Protein AF-A0A2G2GZM4-F1 (afdb_monomer_lite)

Sequence (102 aa):
MENNSYGGVVEKQSTEISEVLKIAICATKDAAKNRGISKASVIENVISEIEEIVRDDMNRDMEPEGVSLEVQYFLSYLDASVLFGVISERKAEEIMNHYTES

Foldseek 3Di:
DDDDPPPPPVVVLVVVLVLLLVLLLVLLVVLCVVVVNDPPVLSVVLSVVSNVVSVVVSVPPPPPVPCDSVNSNVVSNLSSCCSVVVDPPVVSVVVVCVVVVD

pLDDT: mean 82.81, std 19.04, range [36.91, 98.31]

Structure (mmCIF, N/CA/C/O backbone):
data_AF-A0A2G2GZM4-F1
#
_entry.id   AF-A0A2G2GZM4-F1
#
loop_
_atom_site.group_PDB
_atom_site.id
_atom_site.type_symbol
_atom_site.label_atom_id
_atom_site.label_alt_id
_atom_site.label_comp_id
_atom_site.label_asym_id
_atom_site.label_entity_id
_atom_site.label_seq_id
_atom_site.pdbx_PDB_ins_code
_atom_site.Cartn_x
_atom_site.Cartn_y
_atom_site.Cartn_z
_atom_site.occupancy
_atom_site.B_iso_or_equiv
_atom_site.auth_seq_id
_atom_site.auth_comp_id
_atom_site.auth_asym_id
_atom_site.auth_atom_id
_atom_site.pdbx_PDB_model_num
ATOM 1 N N . MET A 1 1 ? 49.831 -13.160 -4.279 1.00 36.91 1 MET A N 1
ATOM 2 C CA . MET A 1 1 ? 48.953 -12.537 -3.270 1.00 36.91 1 MET A CA 1
ATOM 3 C C . MET A 1 1 ? 47.666 -12.198 -3.986 1.00 36.91 1 MET A C 1
ATOM 5 O O . MET A 1 1 ? 47.645 -11.250 -4.757 1.00 36.91 1 MET A O 1
ATOM 9 N N . GLU A 1 2 ? 46.663 -13.052 -3.837 1.00 38.81 2 GLU A N 1
ATOM 10 C CA . GLU A 1 2 ? 45.323 -12.827 -4.376 1.00 38.81 2 GLU A CA 1
ATOM 11 C C . GLU A 1 2 ? 44.559 -11.988 -3.348 1.00 38.81 2 GLU A C 1
ATOM 13 O O . GLU A 1 2 ? 44.342 -12.429 -2.221 1.00 38.81 2 GLU A O 1
ATOM 18 N N . ASN A 1 3 ? 44.235 -10.743 -3.701 1.00 39.66 3 ASN A N 1
ATOM 19 C CA . ASN A 1 3 ? 43.395 -9.885 -2.871 1.00 39.66 3 ASN A CA 1
ATOM 20 C C . ASN A 1 3 ? 41.932 -10.140 -3.240 1.00 39.66 3 ASN A C 1
ATOM 22 O O . ASN A 1 3 ? 41.449 -9.685 -4.275 1.00 39.66 3 ASN A O 1
ATOM 26 N N . ASN A 1 4 ? 41.246 -10.872 -2.366 1.00 43.66 4 ASN A N 1
ATOM 27 C CA . ASN A 1 4 ? 39.806 -11.094 -2.406 1.00 43.66 4 ASN A CA 1
ATOM 28 C C . ASN A 1 4 ? 39.055 -9.782 -2.132 1.00 43.66 4 ASN A C 1
ATOM 30 O O . ASN A 1 4 ? 38.921 -9.356 -0.987 1.00 43.66 4 ASN A O 1
ATOM 34 N N . SER A 1 5 ? 38.535 -9.160 -3.189 1.00 47.34 5 SER A N 1
ATOM 35 C CA . SER A 1 5 ? 37.613 -8.022 -3.118 1.00 47.34 5 SER A CA 1
ATOM 36 C C . SER A 1 5 ? 36.160 -8.514 -3.133 1.00 47.34 5 SER A C 1
ATOM 38 O O . SER A 1 5 ? 35.467 -8.367 -4.133 1.00 47.34 5 SER A O 1
ATOM 40 N N . TYR A 1 6 ? 35.701 -9.108 -2.028 1.00 51.56 6 TYR A N 1
ATOM 41 C CA . TYR A 1 6 ? 34.290 -9.496 -1.831 1.00 51.56 6 TYR A CA 1
ATOM 42 C C . TYR A 1 6 ? 33.531 -8.576 -0.852 1.00 51.56 6 TYR A C 1
ATOM 44 O O . TYR A 1 6 ? 32.333 -8.740 -0.656 1.00 51.56 6 TYR A O 1
ATOM 52 N N . GLY A 1 7 ? 34.196 -7.578 -0.255 1.00 43.56 7 GLY A N 1
ATOM 53 C CA . GLY A 1 7 ? 33.590 -6.702 0.761 1.00 43.56 7 GLY A CA 1
ATOM 54 C C . GLY A 1 7 ? 32.626 -5.633 0.225 1.00 43.56 7 GLY A C 1
ATOM 55 O O . GLY A 1 7 ? 31.733 -5.2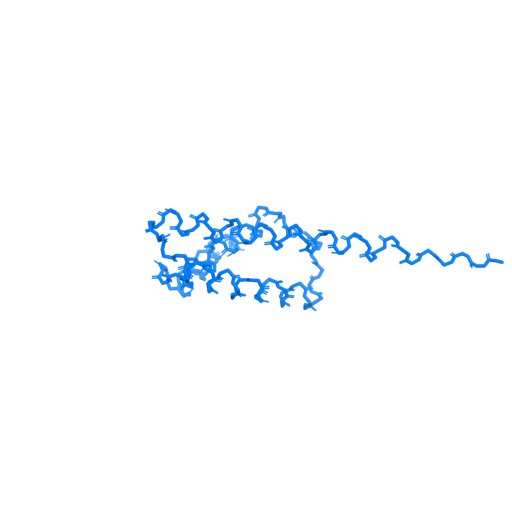11 0.945 1.00 43.56 7 GLY A O 1
ATOM 56 N N . GLY A 1 8 ? 32.761 -5.211 -1.038 1.00 43.19 8 GLY A N 1
ATOM 57 C CA . GLY A 1 8 ? 31.991 -4.076 -1.576 1.00 43.19 8 GLY A CA 1
ATOM 58 C C . GLY A 1 8 ? 30.568 -4.394 -2.054 1.00 43.19 8 GLY A C 1
ATOM 59 O O . GLY A 1 8 ? 29.762 -3.480 -2.198 1.00 43.19 8 GLY A O 1
ATOM 60 N N . VAL A 1 9 ? 30.250 -5.666 -2.317 1.00 50.16 9 VAL A N 1
ATOM 61 C CA . VAL A 1 9 ? 28.929 -6.080 -2.836 1.00 50.16 9 VAL A CA 1
ATOM 62 C C . VAL A 1 9 ? 27.920 -6.230 -1.694 1.00 50.16 9 VAL A C 1
ATOM 64 O O . VAL A 1 9 ? 26.791 -5.759 -1.793 1.00 50.16 9 VAL A O 1
ATOM 67 N N . VAL A 1 10 ? 28.361 -6.796 -0.568 1.00 50.19 10 VAL A N 1
ATOM 68 C CA . VAL A 1 10 ? 27.514 -7.066 0.604 1.00 50.19 10 VAL A CA 1
ATOM 69 C C . VAL A 1 10 ? 27.043 -5.768 1.281 1.00 50.19 10 VAL A C 1
ATOM 71 O O . VAL A 1 10 ? 25.890 -5.667 1.696 1.00 50.19 10 VAL A O 1
ATOM 74 N N . GLU A 1 11 ? 27.903 -4.745 1.357 1.00 49.03 11 GLU A N 1
ATOM 75 C CA . GLU A 1 11 ? 27.563 -3.456 1.984 1.00 49.03 11 GLU A CA 1
ATOM 76 C C . GLU A 1 11 ? 26.557 -2.632 1.165 1.00 49.03 11 GLU A C 1
ATOM 78 O O . GLU A 1 11 ? 25.666 -1.999 1.739 1.00 49.03 11 GLU A O 1
ATOM 83 N N . LYS A 1 12 ? 26.653 -2.663 -0.172 1.00 54.03 12 LYS A N 1
ATOM 84 C CA . LYS A 1 12 ? 25.696 -1.980 -1.057 1.00 54.03 12 LYS A CA 1
ATOM 85 C C . LYS A 1 12 ? 24.314 -2.614 -0.983 1.00 54.03 12 LYS A C 1
ATOM 87 O O . LYS A 1 12 ? 23.348 -1.913 -0.699 1.00 54.03 12 LYS A O 1
ATOM 92 N N . GLN A 1 13 ? 24.250 -3.938 -1.113 1.00 55.66 13 GLN A N 1
ATOM 93 C CA . GLN A 1 13 ? 22.998 -4.686 -1.044 1.00 55.66 13 GLN A CA 1
ATOM 94 C C . GLN A 1 13 ? 22.305 -4.474 0.312 1.00 55.66 13 GLN A C 1
ATOM 96 O O . GLN A 1 13 ? 21.117 -4.177 0.363 1.00 55.66 13 GLN A O 1
ATOM 101 N N . SER A 1 14 ? 23.053 -4.502 1.422 1.00 59.53 14 SER A N 1
ATOM 102 C CA . SER A 1 14 ? 22.502 -4.223 2.757 1.00 59.53 14 SER A CA 1
ATOM 103 C C . SER A 1 14 ? 21.973 -2.791 2.926 1.00 59.53 14 SER A C 1
ATOM 105 O O . SER A 1 14 ? 21.060 -2.574 3.728 1.00 59.53 14 SER A O 1
ATOM 107 N N . THR A 1 15 ? 22.549 -1.809 2.229 1.00 61.94 15 THR A N 1
ATOM 108 C CA . THR A 1 15 ? 22.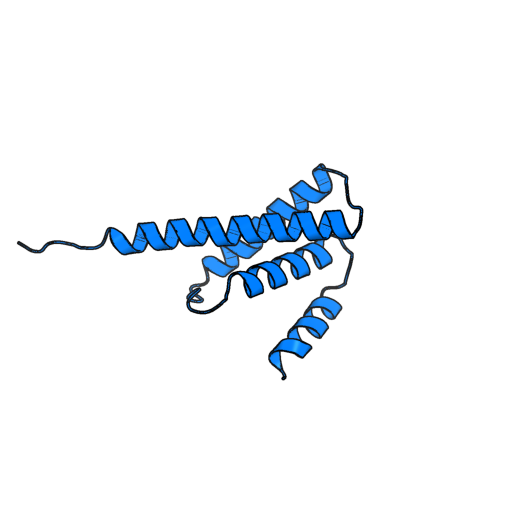133 -0.400 2.316 1.00 61.94 15 THR A CA 1
ATOM 109 C C . THR A 1 15 ? 20.889 -0.145 1.469 1.00 61.94 15 THR A C 1
ATOM 111 O O . THR A 1 15 ? 19.930 0.441 1.967 1.00 61.94 15 THR A O 1
ATOM 114 N N . GLU A 1 16 ? 20.852 -0.674 0.247 1.00 59.97 16 GLU A N 1
ATOM 115 C CA . GLU A 1 16 ? 19.683 -0.627 -0.641 1.00 59.97 16 GLU A CA 1
ATOM 116 C C . GLU A 1 16 ? 18.487 -1.359 -0.018 1.00 59.97 16 GLU A C 1
ATOM 118 O O . GLU A 1 16 ? 17.371 -0.837 -0.019 1.00 59.97 16 GLU A O 1
ATOM 123 N N . ILE A 1 17 ? 18.733 -2.496 0.652 1.00 65.88 17 ILE A N 1
ATOM 124 C CA . ILE A 1 17 ? 17.698 -3.197 1.421 1.00 65.88 17 ILE A CA 1
ATOM 125 C C . ILE A 1 17 ? 17.082 -2.301 2.497 1.00 65.88 17 ILE A C 1
ATOM 127 O O . ILE A 1 17 ? 15.871 -2.315 2.725 1.00 65.88 17 ILE A O 1
ATOM 131 N N . SER A 1 18 ? 17.907 -1.486 3.151 1.00 77.69 18 SER A N 1
ATOM 132 C CA . SER A 1 18 ? 17.433 -0.552 4.167 1.00 77.69 18 SER A CA 1
ATOM 133 C C . SER A 1 18 ? 16.584 0.578 3.580 1.00 77.69 18 SER A C 1
ATOM 135 O O . SER A 1 18 ? 15.671 1.057 4.253 1.00 77.69 18 SER A O 1
ATOM 137 N N . GLU A 1 19 ? 16.869 1.031 2.360 1.00 86.56 19 GLU A N 1
ATOM 138 C CA . GLU A 1 19 ? 16.159 2.146 1.725 1.00 86.56 19 GLU A CA 1
ATOM 139 C C . GLU A 1 19 ? 14.791 1.736 1.177 1.00 86.56 19 GLU A C 1
ATOM 141 O O . GLU A 1 19 ? 13.808 2.429 1.450 1.00 86.56 19 GLU A O 1
ATOM 146 N N . VAL A 1 20 ? 14.698 0.585 0.505 1.00 87.81 20 VAL A N 1
ATOM 147 C CA . VAL A 1 20 ? 13.423 0.062 -0.018 1.00 87.81 20 VAL A CA 1
ATOM 148 C C . VAL A 1 20 ? 12.422 -0.159 1.119 1.00 87.81 20 VAL A C 1
ATOM 150 O O . VAL A 1 20 ? 11.287 0.315 1.052 1.00 87.81 20 VAL A O 1
ATOM 153 N N . LEU A 1 21 ? 12.860 -0.764 2.228 1.00 91.38 21 LEU A N 1
ATOM 154 C CA . LEU A 1 21 ? 12.006 -0.963 3.404 1.00 91.38 21 LEU A CA 1
ATOM 155 C C . LEU A 1 21 ? 11.545 0.358 4.033 1.00 91.38 21 LEU A C 1
ATOM 157 O O . LEU A 1 21 ? 10.378 0.502 4.394 1.00 91.38 21 LEU A O 1
ATOM 161 N N . LYS A 1 22 ? 12.428 1.360 4.140 1.00 93.56 22 LYS A N 1
ATOM 162 C CA . LYS A 1 22 ? 12.041 2.687 4.655 1.00 93.56 22 LYS A CA 1
ATOM 163 C C . LYS A 1 22 ? 10.969 3.332 3.784 1.00 93.56 22 LYS A C 1
ATOM 165 O O . LYS A 1 22 ? 10.032 3.923 4.319 1.00 93.56 22 LYS A O 1
ATOM 170 N N . ILE A 1 23 ? 11.101 3.222 2.466 1.00 94.44 23 ILE A N 1
ATOM 171 C CA . ILE A 1 23 ? 10.124 3.752 1.514 1.00 94.44 23 ILE A CA 1
ATOM 172 C C . ILE A 1 23 ? 8.783 3.046 1.660 1.00 94.44 23 ILE A C 1
ATOM 174 O O . ILE A 1 23 ? 7.762 3.726 1.743 1.00 94.44 23 ILE A O 1
ATOM 178 N N . ALA A 1 24 ? 8.787 1.721 1.772 1.00 94.81 24 ALA A N 1
ATOM 179 C CA . ALA A 1 24 ? 7.570 0.941 1.942 1.00 94.81 24 ALA A CA 1
ATOM 180 C C . ALA A 1 24 ? 6.805 1.325 3.221 1.00 94.81 24 ALA A C 1
ATOM 182 O O . ALA A 1 24 ? 5.588 1.544 3.207 1.00 94.81 24 ALA A O 1
ATOM 183 N N . ILE A 1 25 ? 7.532 1.534 4.324 1.00 96.25 25 ILE A N 1
ATOM 184 C CA . ILE A 1 25 ? 6.966 2.025 5.589 1.00 96.25 25 ILE A CA 1
ATOM 185 C C . ILE A 1 25 ? 6.388 3.439 5.427 1.00 96.25 25 ILE A C 1
ATOM 187 O O . ILE A 1 25 ? 5.308 3.732 5.948 1.00 96.25 25 ILE A O 1
ATOM 191 N N . CYS A 1 26 ? 7.092 4.334 4.729 1.00 97.19 26 CYS A N 1
ATOM 192 C CA . CYS A 1 26 ? 6.605 5.688 4.456 1.00 97.19 26 CYS A CA 1
ATOM 193 C C . CYS A 1 26 ? 5.318 5.667 3.620 1.00 97.19 26 CYS A C 1
ATOM 195 O O . CYS A 1 26 ? 4.332 6.285 4.020 1.00 97.19 26 CYS A O 1
ATOM 197 N N . ALA A 1 27 ? 5.296 4.901 2.528 1.00 97.75 27 ALA A N 1
ATOM 198 C CA . ALA A 1 27 ? 4.129 4.724 1.670 1.00 97.75 27 ALA A CA 1
ATOM 199 C C . ALA A 1 27 ? 2.915 4.202 2.455 1.00 97.75 27 ALA A 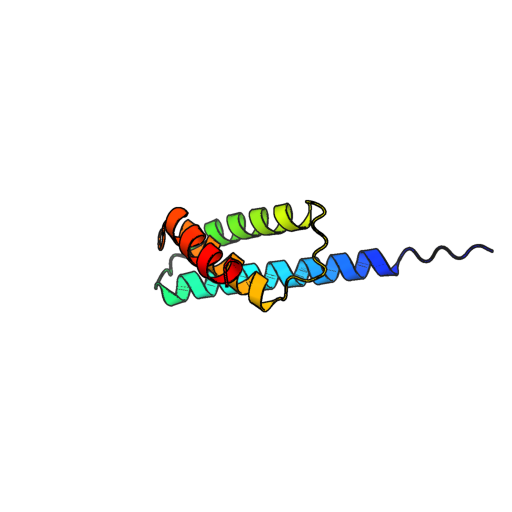C 1
ATOM 201 O O . ALA A 1 27 ? 1.815 4.740 2.339 1.00 97.75 27 ALA A O 1
ATOM 202 N N . THR A 1 28 ? 3.132 3.225 3.338 1.00 98.12 28 THR A N 1
ATOM 203 C CA . THR A 1 28 ? 2.089 2.670 4.213 1.00 98.12 28 THR A CA 1
ATOM 204 C C . THR A 1 28 ? 1.501 3.728 5.149 1.00 98.12 28 THR A C 1
ATOM 206 O O . THR A 1 28 ? 0.281 3.856 5.286 1.00 98.12 28 THR A O 1
ATOM 209 N N . LYS A 1 29 ? 2.358 4.535 5.786 1.00 97.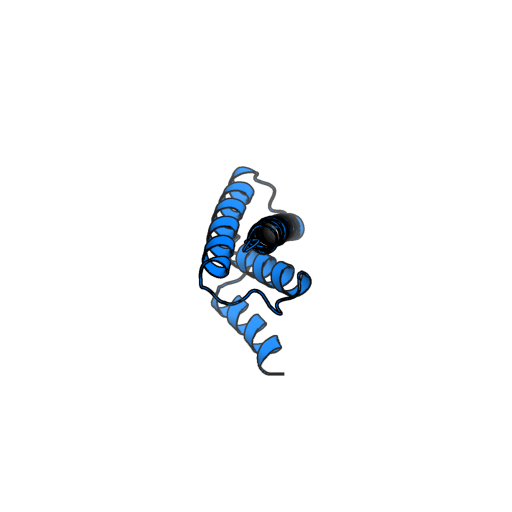81 29 LYS A N 1
ATOM 210 C CA . LYS A 1 29 ? 1.920 5.619 6.679 1.00 97.81 29 LYS A CA 1
ATOM 211 C C . LYS A 1 29 ? 1.159 6.706 5.926 1.00 97.81 29 LYS A C 1
ATOM 213 O O . LYS A 1 29 ? 0.165 7.218 6.444 1.00 97.81 29 LYS A O 1
ATOM 218 N N . ASP A 1 30 ? 1.591 7.037 4.715 1.00 98.31 30 ASP A N 1
ATOM 219 C CA . ASP A 1 30 ? 0.895 7.996 3.861 1.00 98.31 30 ASP A CA 1
ATOM 220 C C . ASP A 1 30 ? -0.469 7.462 3.412 1.00 98.31 30 ASP A C 1
ATOM 222 O O . ASP A 1 30 ? -1.457 8.194 3.484 1.00 98.31 30 ASP A O 1
ATOM 226 N N . ALA A 1 31 ? -0.566 6.182 3.039 1.00 97.75 31 ALA A N 1
ATOM 227 C CA . ALA A 1 31 ? -1.835 5.540 2.699 1.00 97.75 31 ALA A CA 1
ATOM 228 C C . ALA A 1 31 ? -2.823 5.602 3.875 1.00 97.75 31 ALA A C 1
ATOM 230 O O . ALA A 1 31 ? -3.973 6.018 3.699 1.00 97.75 31 ALA A O 1
ATOM 231 N N . ALA A 1 32 ? -2.362 5.292 5.092 1.00 97.81 32 ALA A N 1
ATOM 232 C CA . ALA A 1 32 ? -3.169 5.415 6.304 1.00 97.81 32 ALA A CA 1
ATOM 233 C C . ALA A 1 32 ? -3.640 6.861 6.533 1.00 97.81 32 ALA A C 1
ATOM 235 O O . ALA A 1 32 ? -4.838 7.123 6.694 1.00 97.81 32 ALA A O 1
ATOM 236 N N . LYS A 1 33 ? -2.704 7.817 6.489 1.00 97.62 33 LYS A N 1
ATOM 237 C CA . LYS A 1 33 ? -2.968 9.246 6.701 1.00 97.62 33 LYS A CA 1
ATOM 238 C C . LYS A 1 33 ? -3.981 9.793 5.697 1.00 97.62 33 LYS A C 1
ATOM 240 O O . LYS A 1 33 ? -4.938 10.454 6.100 1.00 97.62 33 LYS A O 1
ATOM 245 N N . ASN A 1 34 ? -3.813 9.483 4.414 1.00 96.44 34 ASN A N 1
ATOM 246 C CA . ASN A 1 34 ? -4.682 9.949 3.331 1.00 96.44 34 ASN A CA 1
ATOM 247 C C . ASN A 1 34 ? -6.111 9.395 3.432 1.00 96.44 34 ASN A C 1
ATOM 249 O O . ASN A 1 34 ? -7.030 9.943 2.823 1.00 96.44 34 ASN A O 1
ATOM 253 N N . ARG A 1 35 ? -6.313 8.324 4.207 1.00 93.75 35 ARG A N 1
ATOM 254 C CA . ARG A 1 35 ? -7.619 7.693 4.443 1.00 93.75 35 ARG A CA 1
ATOM 255 C C . ARG A 1 35 ? -8.159 7.916 5.855 1.00 93.75 35 ARG A C 1
ATOM 257 O O . ARG A 1 35 ? -9.207 7.375 6.192 1.00 93.75 35 ARG A O 1
ATOM 264 N N . GLY A 1 36 ? -7.481 8.726 6.670 1.00 95.38 36 GLY A N 1
ATOM 265 C CA . GLY A 1 36 ? -7.902 9.017 8.042 1.00 95.38 36 GLY A CA 1
ATOM 266 C C . GLY A 1 36 ? -7.788 7.821 8.994 1.00 95.38 36 GLY A C 1
ATOM 267 O O . GLY A 1 36 ? -8.427 7.813 10.046 1.00 95.38 36 GLY A O 1
ATOM 268 N N . ILE A 1 37 ? -6.985 6.813 8.650 1.00 96.19 37 ILE A N 1
ATOM 269 C CA . ILE A 1 37 ? -6.721 5.656 9.505 1.00 96.19 37 ILE A CA 1
ATOM 270 C C . ILE A 1 37 ? -5.678 6.080 10.537 1.00 96.19 37 ILE A C 1
ATOM 272 O O . ILE A 1 37 ? -4.534 6.367 10.200 1.00 96.19 37 ILE A O 1
ATOM 276 N N . SER A 1 38 ? -6.086 6.152 11.803 1.00 95.06 38 SER A N 1
ATOM 277 C CA . SER A 1 38 ? -5.255 6.671 12.901 1.00 95.06 38 SER A CA 1
ATOM 278 C C . SER A 1 38 ? -5.022 5.667 14.031 1.00 95.06 38 SER A C 1
ATOM 280 O O . SER A 1 38 ? -4.280 5.950 14.972 1.00 95.06 38 SER A O 1
ATOM 282 N N . LYS A 1 39 ? -5.639 4.481 13.961 1.00 97.38 39 LYS A N 1
ATOM 283 C CA . LYS A 1 39 ? -5.459 3.434 14.970 1.00 97.38 39 LYS A CA 1
ATOM 284 C C . LYS A 1 39 ? -4.077 2.803 14.809 1.00 97.38 39 LYS A C 1
ATOM 286 O O . LYS A 1 39 ? -3.872 2.013 13.893 1.00 97.38 39 LYS A O 1
ATOM 291 N N . ALA A 1 40 ? -3.170 3.121 15.734 1.00 95.31 40 ALA A N 1
ATOM 292 C CA . ALA A 1 40 ? -1.770 2.694 15.695 1.00 95.31 40 ALA A CA 1
ATOM 293 C C . ALA A 1 40 ? -1.606 1.188 15.446 1.00 95.31 40 ALA A C 1
ATOM 295 O O . ALA A 1 40 ? -0.906 0.816 14.517 1.00 95.31 40 ALA A O 1
ATOM 296 N N . SER A 1 41 ? -2.344 0.335 16.164 1.00 97.38 41 SER A N 1
ATOM 297 C CA . SER A 1 41 ? -2.220 -1.118 15.993 1.00 97.38 41 SER A CA 1
ATOM 298 C C . SER A 1 41 ? -2.649 -1.636 14.618 1.00 97.38 41 SER A C 1
ATOM 300 O O . SER A 1 41 ? -2.152 -2.660 14.176 1.00 97.38 41 SER A O 1
ATOM 302 N N . VAL A 1 42 ? -3.550 -0.942 13.915 1.00 97.12 42 VAL A N 1
ATOM 303 C CA . VAL A 1 42 ? -3.908 -1.312 12.534 1.00 97.12 42 VAL A CA 1
ATOM 304 C C . VAL A 1 42 ? -2.776 -0.931 11.584 1.00 97.12 42 VAL A C 1
ATOM 306 O O . VAL A 1 42 ? -2.416 -1.715 10.718 1.00 97.12 42 VAL A O 1
ATOM 309 N N . ILE A 1 43 ? -2.191 0.254 11.772 1.00 97.19 43 ILE A N 1
ATOM 310 C CA . ILE A 1 43 ? -1.071 0.736 10.956 1.00 97.19 43 ILE A CA 1
ATOM 311 C C . ILE A 1 43 ? 0.166 -0.140 11.174 1.00 97.19 43 ILE A C 1
ATOM 313 O O . ILE A 1 43 ? 0.824 -0.501 10.209 1.00 97.19 43 ILE A O 1
ATOM 317 N N . GLU A 1 44 ? 0.473 -0.496 12.421 1.00 97.25 44 GLU A N 1
ATOM 318 C CA . GLU A 1 44 ? 1.606 -1.359 12.772 1.00 97.25 44 GLU A CA 1
ATOM 319 C C . GLU A 1 44 ? 1.461 -2.758 12.170 1.00 97.25 44 GLU A C 1
ATOM 321 O O . GLU A 1 44 ? 2.420 -3.249 11.585 1.00 97.25 44 GLU A O 1
ATOM 326 N N . ASN A 1 45 ? 0.265 -3.356 12.224 1.00 98.00 45 ASN A N 1
ATOM 327 C CA . ASN A 1 45 ? 0.019 -4.653 11.591 1.00 98.00 45 ASN A CA 1
ATOM 328 C C . ASN A 1 45 ? 0.261 -4.602 10.075 1.00 98.00 45 ASN A C 1
ATOM 330 O O . ASN A 1 45 ? 0.973 -5.447 9.545 1.00 98.00 45 ASN A O 1
ATOM 334 N N . VAL A 1 46 ? -0.276 -3.586 9.389 1.00 97.88 46 VAL A N 1
ATOM 335 C CA . VAL A 1 46 ? -0.078 -3.433 7.938 1.00 97.88 46 VAL A CA 1
ATOM 336 C C . VAL A 1 46 ? 1.386 -3.145 7.601 1.00 97.88 46 VAL A C 1
ATOM 338 O O . VAL A 1 46 ? 1.891 -3.662 6.613 1.00 97.88 46 VAL A O 1
ATOM 341 N N . ILE A 1 47 ? 2.099 -2.370 8.427 1.00 97.75 47 ILE A N 1
ATOM 342 C CA . ILE A 1 47 ? 3.546 -2.172 8.259 1.00 97.75 47 ILE A CA 1
ATOM 343 C C . ILE A 1 47 ? 4.282 -3.513 8.322 1.00 97.75 47 ILE A C 1
ATOM 345 O O . ILE A 1 47 ? 5.115 -3.764 7.460 1.00 97.75 47 ILE A O 1
ATOM 349 N N . SER A 1 48 ? 3.976 -4.369 9.300 1.00 96.88 48 SER A N 1
ATOM 350 C CA . SER A 1 48 ? 4.624 -5.679 9.415 1.00 96.88 48 SER A CA 1
ATOM 351 C C . SER A 1 48 ? 4.364 -6.573 8.200 1.00 96.88 48 SER A C 1
ATOM 353 O O . SER A 1 48 ? 5.295 -7.211 7.720 1.00 96.88 48 SER A O 1
ATOM 355 N N . GLU A 1 49 ? 3.139 -6.577 7.669 1.00 97.25 49 GLU A N 1
ATOM 356 C CA . GLU A 1 49 ? 2.804 -7.327 6.449 1.00 97.25 49 GLU A CA 1
ATOM 357 C C . GLU A 1 49 ? 3.547 -6.781 5.217 1.00 97.25 49 GLU A C 1
ATOM 359 O O . GLU A 1 49 ? 4.118 -7.547 4.445 1.00 97.25 49 GLU A O 1
ATOM 364 N N . ILE A 1 50 ? 3.628 -5.455 5.064 1.00 96.06 50 ILE A N 1
ATOM 365 C CA . ILE A 1 50 ? 4.384 -4.816 3.975 1.00 96.06 50 ILE A CA 1
ATOM 366 C C . ILE A 1 50 ? 5.884 -5.111 4.075 1.00 96.06 50 ILE A C 1
ATOM 368 O O . ILE A 1 50 ? 6.534 -5.357 3.061 1.00 96.06 50 ILE A O 1
ATOM 372 N N . GLU A 1 51 ? 6.458 -5.104 5.280 1.00 93.38 51 GLU A N 1
ATOM 373 C CA . GLU A 1 51 ? 7.864 -5.465 5.471 1.00 93.38 51 GLU A CA 1
ATOM 374 C C . GLU A 1 51 ? 8.150 -6.915 5.060 1.00 93.38 51 GLU A C 1
ATOM 376 O O . GLU A 1 51 ? 9.225 -7.178 4.522 1.00 93.38 51 GLU A O 1
ATOM 381 N N . GLU A 1 52 ? 7.222 -7.843 5.305 1.00 93.25 52 GLU A N 1
ATOM 382 C CA . GLU A 1 52 ? 7.338 -9.238 4.866 1.00 93.25 52 GLU A CA 1
ATOM 383 C C . GLU A 1 52 ? 7.279 -9.342 3.338 1.00 93.25 52 GLU A C 1
ATOM 385 O O . GLU A 1 52 ? 8.202 -9.896 2.743 1.00 93.25 52 GLU A O 1
ATOM 390 N N . ILE A 1 53 ? 6.279 -8.718 2.703 1.00 91.19 53 ILE A N 1
ATOM 391 C CA . ILE A 1 53 ? 6.117 -8.691 1.237 1.00 91.19 53 ILE A CA 1
ATOM 392 C C . ILE A 1 53 ? 7.383 -8.159 0.558 1.00 91.19 53 ILE A C 1
ATOM 394 O O . ILE A 1 53 ? 7.954 -8.808 -0.316 1.00 91.19 53 ILE A O 1
ATOM 398 N N . VAL A 1 54 ? 7.874 -7.003 1.008 1.00 89.19 54 VAL A N 1
ATOM 399 C CA . VAL A 1 54 ? 9.043 -6.351 0.407 1.00 89.19 54 VAL A CA 1
ATOM 400 C C . VAL A 1 54 ? 10.307 -7.190 0.595 1.00 89.19 54 VAL A C 1
ATOM 402 O O . VAL A 1 54 ? 11.101 -7.318 -0.335 1.00 89.19 54 VAL A O 1
ATOM 405 N N . ARG A 1 55 ? 10.511 -7.801 1.770 1.00 88.12 55 ARG A N 1
ATOM 406 C CA . ARG A 1 55 ? 11.657 -8.702 1.986 1.00 88.12 55 ARG A CA 1
ATOM 407 C C . ARG A 1 55 ? 11.580 -9.929 1.090 1.00 88.12 55 ARG A C 1
ATOM 409 O O . ARG A 1 55 ? 12.607 -10.337 0.554 1.00 88.12 55 ARG A O 1
ATOM 416 N N . ASP A 1 56 ? 10.395 -10.505 0.937 1.00 87.81 56 ASP A N 1
ATOM 417 C CA . ASP A 1 56 ? 10.172 -11.656 0.072 1.00 87.81 56 ASP A CA 1
ATOM 418 C C . ASP A 1 56 ? 10.474 -11.331 -1.389 1.00 87.81 56 ASP A C 1
ATOM 420 O O . ASP A 1 56 ? 11.179 -12.101 -2.040 1.00 87.81 56 ASP A O 1
ATOM 424 N N . ASP A 1 57 ? 10.013 -10.188 -1.892 1.00 83.50 57 ASP A N 1
ATOM 425 C CA . ASP A 1 57 ? 10.281 -9.753 -3.264 1.00 83.50 57 ASP A CA 1
ATOM 426 C C . ASP A 1 57 ? 11.775 -9.533 -3.511 1.00 83.50 57 ASP A C 1
ATOM 428 O O . ASP A 1 57 ? 12.319 -9.967 -4.527 1.00 83.50 57 ASP A O 1
ATOM 432 N N . MET A 1 58 ? 12.464 -8.937 -2.540 1.00 79.44 58 MET A N 1
ATOM 433 C CA . MET A 1 58 ? 13.905 -8.694 -2.610 1.00 79.44 58 MET A CA 1
ATOM 434 C C . MET A 1 58 ? 14.744 -9.972 -2.525 1.00 79.44 58 MET A C 1
ATOM 436 O O . MET A 1 58 ? 15.848 -10.016 -3.062 1.00 79.44 58 MET A O 1
ATOM 440 N N . ASN A 1 59 ? 14.239 -11.011 -1.855 1.00 80.50 59 ASN A N 1
ATOM 441 C CA . A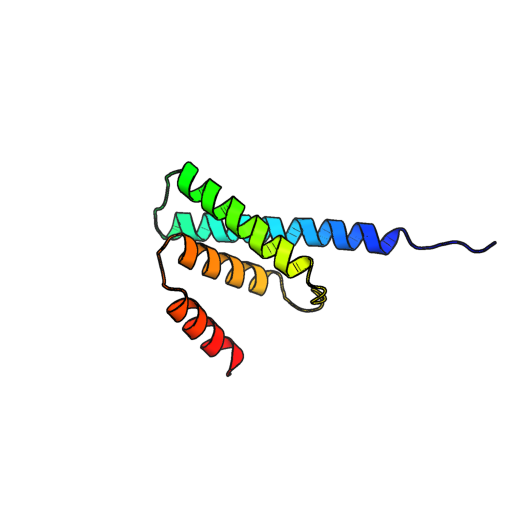SN A 1 59 ? 14.912 -12.305 -1.736 1.00 80.50 59 ASN A CA 1
ATOM 442 C C . ASN A 1 59 ? 14.732 -13.196 -2.976 1.00 80.50 59 ASN A C 1
ATOM 444 O O . ASN A 1 59 ? 15.441 -14.192 -3.110 1.00 80.50 59 ASN A O 1
ATOM 448 N N . ARG A 1 60 ? 13.783 -12.894 -3.870 1.00 77.38 60 ARG A N 1
ATOM 449 C CA . ARG A 1 60 ? 13.433 -13.748 -5.021 1.00 77.38 60 ARG A CA 1
ATOM 450 C C . ARG A 1 60 ? 14.387 -13.637 -6.223 1.00 77.38 60 ARG A C 1
ATOM 452 O O . ARG A 1 60 ? 14.004 -14.062 -7.308 1.00 77.38 60 ARG A O 1
ATOM 459 N N . ASP A 1 61 ? 15.605 -13.108 -6.062 1.00 56.91 61 ASP A N 1
ATOM 460 C CA . ASP A 1 61 ? 16.599 -12.918 -7.144 1.00 56.91 61 ASP A CA 1
ATOM 461 C C . ASP A 1 61 ? 16.032 -12.210 -8.399 1.00 56.91 61 ASP A C 1
ATOM 463 O O . ASP A 1 61 ? 16.585 -12.305 -9.496 1.00 56.91 61 ASP A O 1
ATOM 467 N N . MET A 1 62 ? 14.938 -11.448 -8.257 1.00 53.59 62 MET A N 1
ATOM 468 C CA . MET A 1 62 ? 14.674 -10.356 -9.182 1.00 53.59 62 MET A CA 1
ATOM 469 C C . MET A 1 62 ? 15.710 -9.313 -8.824 1.00 53.59 62 MET A C 1
ATOM 471 O O . MET A 1 62 ? 15.556 -8.637 -7.808 1.00 53.59 62 MET A O 1
ATOM 475 N N . GLU A 1 63 ? 16.802 -9.246 -9.586 1.00 46.72 63 GLU A N 1
ATOM 476 C CA . GLU A 1 63 ? 17.743 -8.145 -9.462 1.00 46.72 63 GLU A CA 1
ATOM 477 C C . GLU A 1 63 ? 16.935 -6.849 -9.294 1.00 46.72 63 GLU A C 1
ATOM 479 O O . GLU A 1 63 ? 16.163 -6.494 -10.190 1.00 46.72 63 GLU A O 1
ATOM 484 N N . PRO A 1 64 ? 17.078 -6.117 -8.175 1.00 52.00 64 PRO A N 1
ATOM 485 C CA . PRO A 1 64 ? 16.469 -4.800 -8.032 1.00 52.00 64 PRO A CA 1
ATOM 486 C C . PRO A 1 64 ? 17.119 -3.780 -8.986 1.00 52.00 64 PRO A C 1
ATOM 488 O O . PRO A 1 64 ? 16.909 -2.575 -8.847 1.00 52.00 64 PRO A O 1
ATOM 491 N N . GLU A 1 65 ? 17.905 -4.245 -9.965 1.00 49.38 65 GLU A N 1
ATOM 492 C CA . GLU A 1 65 ? 18.461 -3.492 -11.075 1.00 49.38 65 GLU A CA 1
ATOM 493 C C . GLU A 1 65 ? 17.325 -2.979 -11.973 1.00 49.38 65 GLU A C 1
ATOM 495 O O . GLU A 1 65 ? 17.008 -3.522 -13.027 1.00 49.38 65 GLU A O 1
ATOM 500 N N . GLY A 1 66 ? 16.691 -1.889 -11.540 1.00 58.16 66 GLY A N 1
ATOM 501 C CA . GLY A 1 66 ? 15.886 -1.042 -12.416 1.00 58.16 66 GLY A CA 1
ATOM 502 C C . GLY A 1 66 ? 14.559 -0.552 -11.854 1.00 58.16 66 GLY A C 1
ATOM 503 O O . GLY A 1 66 ? 13.955 0.326 -12.470 1.00 58.16 66 GLY A O 1
ATOM 504 N N . VAL A 1 67 ? 14.094 -1.046 -10.702 1.00 69.12 67 VAL A N 1
ATOM 505 C CA . VAL A 1 67 ? 12.872 -0.505 -10.087 1.00 69.12 67 VAL A CA 1
ATOM 506 C C . VAL A 1 67 ? 13.239 0.747 -9.301 1.00 69.12 67 VAL A C 1
ATOM 508 O O . VAL A 1 67 ? 13.901 0.677 -8.266 1.00 69.12 67 VAL A O 1
ATOM 511 N N . SER A 1 68 ? 12.834 1.912 -9.806 1.00 84.44 68 SER A N 1
ATOM 512 C CA . SER A 1 68 ? 13.125 3.177 -9.136 1.00 84.44 68 SER A CA 1
ATOM 513 C C . SER A 1 68 ? 12.439 3.249 -7.766 1.00 84.44 68 SER A C 1
ATOM 515 O O . SER A 1 68 ? 11.407 2.616 -7.523 1.00 84.44 68 SER A O 1
ATOM 517 N N . LEU A 1 69 ? 12.997 4.055 -6.862 1.00 86.38 69 LEU A N 1
ATOM 518 C CA . LEU A 1 69 ? 12.439 4.272 -5.525 1.00 86.38 69 LEU A CA 1
ATOM 519 C C . LEU A 1 69 ? 10.996 4.806 -5.581 1.00 86.38 69 LEU A C 1
ATOM 521 O O . LEU A 1 69 ? 10.183 4.495 -4.712 1.00 86.38 69 LEU A O 1
ATOM 525 N N . GLU A 1 70 ? 10.651 5.561 -6.625 1.00 88.56 70 GLU A N 1
ATOM 526 C CA . GLU A 1 70 ? 9.291 6.035 -6.890 1.00 88.56 70 GLU A CA 1
ATOM 527 C C . GLU A 1 70 ? 8.332 4.891 -7.231 1.00 88.56 70 GLU A C 1
ATOM 529 O O . GLU A 1 70 ? 7.197 4.885 -6.752 1.00 88.56 70 GLU A O 1
ATOM 534 N N . VAL A 1 71 ? 8.778 3.910 -8.021 1.00 88.50 71 VAL A N 1
ATOM 535 C CA . VAL A 1 71 ? 7.970 2.721 -8.321 1.00 88.50 71 VAL A CA 1
ATOM 536 C C . VAL A 1 71 ? 7.790 1.882 -7.059 1.00 88.50 71 VAL A C 1
ATOM 538 O O . VAL A 1 71 ? 6.668 1.480 -6.764 1.00 88.50 71 VAL A O 1
ATOM 541 N N . GLN A 1 72 ? 8.841 1.706 -6.253 1.00 89.44 72 GLN A N 1
ATOM 542 C CA . GLN A 1 72 ? 8.725 0.989 -4.978 1.00 89.44 72 GLN A CA 1
ATOM 543 C C . GLN A 1 72 ? 7.762 1.667 -4.000 1.00 89.44 72 GLN A C 1
ATOM 545 O O . GLN A 1 72 ? 6.959 0.998 -3.345 1.00 89.44 72 GLN A O 1
ATOM 550 N N . TYR A 1 73 ? 7.792 3.002 -3.932 1.00 94.19 73 TYR A N 1
ATOM 551 C CA . TYR A 1 73 ? 6.818 3.767 -3.158 1.00 94.19 73 TYR A CA 1
ATOM 552 C C . TYR A 1 73 ? 5.394 3.500 -3.649 1.00 94.19 73 TYR A C 1
ATOM 554 O O . TYR A 1 73 ? 4.502 3.242 -2.842 1.00 94.19 73 TYR A O 1
ATOM 562 N N . PHE A 1 74 ? 5.176 3.554 -4.965 1.00 94.69 74 PHE A N 1
ATOM 563 C CA . PHE A 1 74 ? 3.861 3.347 -5.561 1.00 94.69 74 PHE A CA 1
ATOM 564 C C . PHE A 1 74 ? 3.307 1.945 -5.285 1.00 94.69 74 PHE A C 1
ATOM 566 O O . PHE A 1 74 ? 2.162 1.835 -4.845 1.00 94.69 74 PHE A O 1
ATOM 573 N N . LEU A 1 75 ? 4.119 0.902 -5.480 1.00 93.00 75 LEU A N 1
ATOM 574 C CA . LEU A 1 75 ? 3.739 -0.487 -5.203 1.00 93.00 75 LEU A CA 1
ATOM 575 C C . LEU A 1 75 ? 3.354 -0.665 -3.732 1.00 93.00 75 LEU A C 1
ATOM 577 O O . LEU A 1 75 ? 2.232 -1.059 -3.428 1.00 93.00 75 LEU A O 1
ATOM 581 N N . SER A 1 76 ? 4.216 -0.214 -2.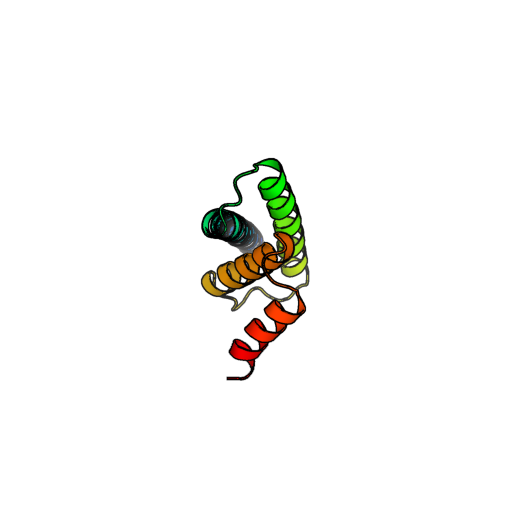818 1.00 95.75 76 SER A N 1
ATOM 582 C CA . SER A 1 76 ? 3.954 -0.306 -1.377 1.00 95.75 76 SER A CA 1
ATOM 583 C C . SER A 1 76 ? 2.705 0.477 -0.950 1.00 95.75 76 SER A C 1
ATOM 585 O O . SER A 1 76 ? 1.967 0.057 -0.059 1.00 95.75 76 SER A O 1
ATOM 587 N N . TYR A 1 77 ? 2.437 1.630 -1.574 1.00 97.12 77 TYR A N 1
ATOM 588 C CA . TYR A 1 77 ? 1.224 2.414 -1.319 1.00 97.12 77 TYR A CA 1
ATOM 589 C C . TYR A 1 77 ? -0.036 1.673 -1.791 1.00 97.12 77 TYR A C 1
ATOM 591 O O . TYR A 1 77 ? -1.095 1.758 -1.154 1.00 97.12 77 TYR A O 1
ATOM 599 N N . LEU A 1 78 ? 0.062 0.972 -2.923 1.00 96.38 78 LEU A N 1
ATOM 600 C CA . LEU A 1 78 ? -1.027 0.195 -3.496 1.00 96.38 78 LEU A CA 1
ATOM 601 C C . LEU A 1 78 ? -1.340 -1.028 -2.629 1.00 96.38 78 LEU A C 1
ATOM 603 O O . LEU A 1 78 ? -2.501 -1.207 -2.256 1.00 96.38 78 LEU A O 1
ATOM 607 N N . ASP A 1 79 ? -0.315 -1.773 -2.218 1.00 96.81 79 ASP A N 1
ATOM 608 C CA . ASP A 1 79 ? -0.443 -2.911 -1.303 1.00 96.81 79 ASP A CA 1
ATOM 609 C C . ASP A 1 79 ? -1.033 -2.474 0.037 1.00 96.81 79 ASP A C 1
ATOM 611 O O . ASP A 1 79 ? -2.030 -3.030 0.495 1.00 96.81 79 ASP A O 1
ATOM 615 N N . ALA A 1 80 ? -0.526 -1.386 0.627 1.00 97.81 80 ALA A N 1
ATOM 616 C CA . ALA A 1 80 ? -1.095 -0.835 1.853 1.00 97.81 80 ALA A CA 1
ATOM 617 C C . ALA A 1 80 ? -2.570 -0.441 1.671 1.00 97.81 80 ALA A C 1
ATOM 619 O O . ALA A 1 80 ? -3.389 -0.640 2.567 1.00 97.81 80 ALA A O 1
ATOM 620 N N . SER A 1 81 ? -2.947 0.092 0.505 1.00 97.75 81 SER A N 1
ATOM 621 C CA . SER A 1 81 ? -4.346 0.410 0.201 1.00 97.75 81 SER A CA 1
ATOM 622 C C . SER A 1 81 ? -5.222 -0.848 0.125 1.00 97.75 81 SER A C 1
ATOM 624 O O . SER A 1 81 ? -6.380 -0.807 0.544 1.00 97.75 81 SER A O 1
ATOM 626 N N . VAL A 1 82 ? -4.695 -1.968 -0.367 1.00 97.88 82 VAL A N 1
ATOM 627 C CA . VAL A 1 82 ? -5.391 -3.261 -0.326 1.00 97.88 82 VAL A CA 1
ATOM 628 C C . VAL A 1 82 ? -5.526 -3.752 1.117 1.00 97.88 82 VAL A C 1
ATOM 630 O O . VAL A 1 82 ? -6.638 -4.046 1.556 1.00 97.88 82 VAL A O 1
ATOM 633 N N . LEU A 1 83 ? -4.434 -3.755 1.884 1.00 97.56 83 LEU A N 1
ATOM 634 C CA . LEU A 1 83 ? -4.397 -4.252 3.266 1.00 97.56 83 LEU A CA 1
ATOM 635 C C . LEU A 1 83 ? -5.261 -3.423 4.227 1.00 97.56 83 LEU A C 1
ATOM 637 O O . LEU A 1 83 ? -5.905 -3.957 5.128 1.00 97.56 83 LEU A O 1
ATOM 641 N N . PHE A 1 84 ? -5.372 -2.113 3.997 1.00 97.38 84 PHE A N 1
ATOM 642 C CA . PHE A 1 84 ? -6.321 -1.261 4.715 1.00 97.38 84 PHE A CA 1
ATOM 643 C C . PHE A 1 84 ? -7.786 -1.449 4.270 1.00 97.38 84 PHE A C 1
ATOM 645 O O . PHE A 1 84 ? -8.676 -0.801 4.826 1.00 97.38 84 PHE A O 1
ATOM 652 N N . GLY A 1 85 ? -8.063 -2.297 3.275 1.00 95.62 85 GLY A N 1
ATOM 653 C CA . GLY A 1 85 ? -9.406 -2.537 2.735 1.00 95.62 85 GLY A CA 1
ATOM 654 C C . GLY A 1 85 ? -9.967 -1.355 1.941 1.00 95.62 85 GLY A C 1
ATOM 655 O O . GLY A 1 85 ? -11.180 -1.198 1.806 1.00 95.62 85 GLY A O 1
ATOM 656 N N . VAL A 1 86 ? -9.090 -0.483 1.449 1.00 95.62 86 VAL A N 1
ATOM 657 C CA . VAL A 1 86 ? -9.447 0.765 0.769 1.00 95.62 86 VAL A CA 1
ATOM 658 C C . VAL A 1 86 ? -9.778 0.524 -0.704 1.00 95.62 86 VAL A C 1
ATOM 660 O O . VAL A 1 86 ? -10.652 1.187 -1.267 1.00 95.62 86 VAL A O 1
ATOM 663 N N . ILE A 1 87 ? -9.074 -0.420 -1.322 1.00 96.25 87 ILE A N 1
ATOM 664 C CA . ILE A 1 87 ? -9.345 -0.953 -2.657 1.00 96.25 87 ILE A CA 1
ATOM 665 C C . ILE A 1 87 ? -9.274 -2.481 -2.597 1.00 96.25 87 ILE A C 1
ATOM 667 O O . ILE A 1 87 ? -8.666 -3.037 -1.690 1.00 96.25 87 ILE A O 1
ATOM 671 N N . SER A 1 88 ? -9.890 -3.170 -3.556 1.00 97.38 88 SER A N 1
ATOM 672 C CA . SER A 1 88 ? -9.708 -4.619 -3.698 1.00 97.38 88 SER A CA 1
ATOM 673 C C . SER A 1 88 ? -8.421 -4.938 -4.459 1.00 97.38 88 SER A C 1
ATOM 675 O O . SER A 1 88 ? -8.002 -4.141 -5.297 1.00 97.38 88 SER A O 1
ATOM 677 N N . GLU A 1 89 ? -7.885 -6.147 -4.290 1.00 95.62 89 GLU A N 1
ATOM 678 C CA . GLU A 1 89 ? -6.774 -6.682 -5.102 1.00 95.62 89 GLU A CA 1
ATOM 679 C C . GLU A 1 89 ? -7.049 -6.544 -6.604 1.00 95.62 89 GLU A C 1
ATOM 681 O O . GLU A 1 89 ? -6.272 -5.932 -7.324 1.00 95.62 89 GLU A O 1
ATOM 686 N N . ARG A 1 90 ? -8.248 -6.940 -7.060 1.00 96.81 90 ARG A N 1
ATOM 687 C CA . ARG A 1 90 ? -8.679 -6.742 -8.457 1.00 96.81 90 ARG A CA 1
ATOM 688 C C . ARG A 1 90 ? -8.530 -5.293 -8.935 1.00 96.81 90 ARG A C 1
ATOM 690 O O . ARG A 1 90 ? -8.252 -5.046 -10.101 1.00 96.81 90 ARG A O 1
ATOM 697 N N . LYS A 1 91 ? -8.752 -4.315 -8.048 1.00 96.75 91 LYS A N 1
ATOM 698 C CA . LYS A 1 91 ? -8.628 -2.902 -8.410 1.00 96.75 91 LYS A CA 1
ATOM 699 C C . LYS A 1 91 ? -7.165 -2.469 -8.462 1.00 96.75 91 LYS A C 1
ATOM 701 O O . LYS A 1 91 ? -6.828 -1.642 -9.303 1.00 96.75 91 LYS A O 1
ATOM 706 N N . ALA A 1 92 ? -6.326 -3.016 -7.585 1.00 95.25 92 ALA A N 1
ATOM 707 C CA . ALA A 1 92 ? -4.883 -2.837 -7.642 1.00 95.25 92 ALA A CA 1
ATOM 708 C C . ALA A 1 92 ? -4.311 -3.394 -8.957 1.00 95.25 92 ALA A C 1
ATOM 710 O O . ALA A 1 92 ? -3.607 -2.673 -9.656 1.00 95.25 92 ALA A O 1
ATOM 711 N N . GLU A 1 93 ? -4.718 -4.597 -9.366 1.00 93.81 93 GLU A N 1
ATOM 712 C CA . GLU A 1 93 ? -4.344 -5.193 -10.658 1.00 93.81 93 GLU A CA 1
ATOM 713 C C . GLU A 1 93 ? -4.786 -4.331 -11.850 1.00 93.81 93 GLU A C 1
ATOM 715 O O . GLU A 1 93 ? -3.989 -4.055 -12.740 1.00 93.81 93 GLU A O 1
ATOM 720 N N . GLU A 1 94 ? -6.033 -3.841 -11.857 1.00 95.19 94 GLU A N 1
ATOM 721 C CA . GLU A 1 94 ? -6.521 -2.924 -12.901 1.00 95.19 94 GLU A CA 1
ATOM 722 C C . GLU A 1 94 ? -5.655 -1.655 -13.010 1.00 95.19 94 GLU A C 1
ATOM 724 O O . GLU A 1 94 ? -5.409 -1.165 -14.113 1.00 95.19 94 GLU A O 1
ATOM 729 N N . ILE A 1 95 ? -5.214 -1.105 -11.873 1.00 93.50 95 ILE A N 1
ATOM 730 C CA . ILE A 1 95 ? -4.330 0.065 -11.835 1.00 93.50 95 ILE A CA 1
ATOM 731 C C . ILE A 1 95 ? -2.954 -0.301 -12.394 1.00 93.50 95 ILE A C 1
ATOM 733 O O . ILE A 1 95 ? -2.442 0.428 -13.237 1.00 93.50 95 ILE A O 1
ATOM 737 N N . MET A 1 96 ? -2.375 -1.422 -11.964 1.00 91.75 96 MET A N 1
ATOM 738 C CA . MET A 1 96 ? -1.069 -1.875 -12.446 1.00 91.75 96 MET A CA 1
ATOM 739 C C . MET A 1 96 ? -1.071 -2.115 -13.957 1.00 91.75 96 MET A C 1
ATOM 741 O O . MET A 1 96 ? -0.198 -1.597 -14.648 1.00 91.75 96 MET A O 1
ATOM 745 N N . ASN A 1 97 ? -2.090 -2.802 -14.480 1.00 90.81 97 ASN A N 1
ATOM 746 C CA . ASN A 1 97 ? -2.219 -3.087 -15.912 1.00 90.81 97 ASN A CA 1
ATOM 747 C C . ASN A 1 97 ? -2.295 -1.809 -16.755 1.00 90.81 97 ASN A C 1
ATOM 749 O O . ASN A 1 97 ? -1.711 -1.739 -17.832 1.00 90.81 97 ASN A O 1
ATOM 753 N N . HIS A 1 98 ? -2.953 -0.760 -16.252 1.00 90.38 98 HIS A N 1
ATOM 754 C CA . HIS A 1 98 ? -2.996 0.527 -16.947 1.00 90.38 98 HIS A CA 1
ATOM 755 C C . HIS A 1 98 ? -1.595 1.115 -17.195 1.00 90.38 98 HIS A C 1
ATOM 757 O O . HIS A 1 98 ? -1.362 1.717 -18.244 1.00 90.38 98 HIS A O 1
ATOM 763 N N . TYR A 1 99 ? -0.668 0.929 -16.251 1.00 81.38 99 TYR A N 1
ATOM 764 C CA . TYR A 1 99 ? 0.695 1.458 -16.333 1.00 81.38 99 TYR A CA 1
ATOM 765 C C . TYR A 1 99 ? 1.691 0.524 -17.034 1.00 81.38 99 TYR A C 1
ATOM 767 O O . TYR A 1 99 ? 2.768 0.986 -17.401 1.00 81.38 99 TYR A O 1
ATOM 775 N N . THR A 1 100 ? 1.360 -0.755 -17.236 1.00 80.31 100 THR A N 1
ATOM 776 C CA . THR A 1 100 ? 2.235 -1.731 -17.914 1.00 80.31 100 THR A CA 1
ATOM 777 C C . THR A 1 100 ? 1.844 -2.011 -19.368 1.00 80.31 100 THR A C 1
ATOM 779 O O . THR A 1 100 ? 2.693 -2.453 -20.137 1.00 80.31 100 THR A O 1
ATOM 782 N N . GLU A 1 101 ? 0.594 -1.746 -19.767 1.00 69.88 101 GLU A N 1
ATOM 783 C CA . GLU A 1 101 ? 0.094 -1.950 -21.141 1.00 69.88 101 GLU A CA 1
ATOM 784 C C . GLU A 1 101 ? 0.192 -0.700 -22.050 1.00 69.88 101 GLU A C 1
ATOM 786 O O . GLU A 1 101 ? -0.262 -0.746 -23.197 1.00 69.88 101 GLU A O 1
ATOM 791 N N . SER A 1 102 ? 0.766 0.409 -21.562 1.00 49.28 102 SER A N 1
ATOM 792 C CA . SER A 1 102 ? 0.970 1.666 -22.318 1.00 49.28 102 SER A CA 1
ATOM 793 C C . SER A 1 102 ? 2.374 1.774 -22.911 1.00 49.28 102 SER A C 1
ATOM 795 O O . SER A 1 102 ? 2.485 2.289 -24.048 1.00 49.28 102 SER A O 1
#

Secondary structure (DSSP, 8-state):
------HHHHHHHHHHHHHHHHHHHHHHHHHHHHTT---HHHHHHHHHHHHHHHHHHHHTT---TT--HHHHHHHHHHHHHHHTTSS-HHHHHHHHHHHH--

Radius of gyration: 16.36 Å; chains: 1; bounding box: 59×24×38 Å